Protein AF-A0A0B1ST42-F1 (afdb_monomer)

Structure (mmCIF, N/CA/C/O backbone):
data_AF-A0A0B1ST42-F1
#
_entry.id   AF-A0A0B1ST42-F1
#
loop_
_atom_site.group_PDB
_atom_site.id
_atom_site.type_symbol
_atom_site.label_atom_id
_atom_site.label_alt_id
_atom_site.label_comp_id
_atom_site.label_asym_id
_atom_site.label_entity_id
_atom_site.label_seq_id
_atom_site.pdbx_PDB_ins_code
_atom_site.Cartn_x
_atom_site.Cartn_y
_atom_site.Cartn_z
_atom_site.occupancy
_atom_site.B_iso_or_equiv
_atom_site.auth_seq_id
_atom_site.auth_comp_id
_atom_site.auth_asym_id
_atom_site.auth_atom_id
_atom_site.pdbx_PDB_model_num
ATOM 1 N N . ILE A 1 1 ? 19.607 -14.242 5.754 1.00 49.88 1 ILE A N 1
ATOM 2 C CA . ILE A 1 1 ? 18.162 -13.958 5.544 1.00 49.88 1 ILE A CA 1
ATOM 3 C C . ILE A 1 1 ? 17.422 -13.874 6.886 1.00 49.88 1 ILE A C 1
ATOM 5 O O . ILE A 1 1 ? 16.941 -12.796 7.192 1.00 49.88 1 ILE A O 1
ATOM 9 N N . LEU A 1 2 ? 17.456 -14.907 7.743 1.00 42.25 2 LEU A N 1
ATOM 10 C CA . LEU A 1 2 ? 16.847 -14.902 9.096 1.00 42.25 2 LEU A CA 1
ATOM 11 C C . LEU A 1 2 ? 17.350 -13.809 10.074 1.00 42.25 2 LEU A C 1
ATOM 13 O O . LEU A 1 2 ? 16.614 -13.381 10.956 1.00 42.25 2 LEU A O 1
ATOM 17 N N . LEU A 1 3 ? 18.589 -13.327 9.923 1.00 40.31 3 LEU A N 1
ATOM 18 C CA . LEU A 1 3 ? 19.139 -12.265 10.784 1.00 40.31 3 LEU A CA 1
ATOM 19 C C . LEU A 1 3 ? 18.726 -10.850 10.341 1.00 40.31 3 LEU A C 1
ATOM 21 O O . LEU A 1 3 ? 18.530 -9.974 11.177 1.00 40.31 3 LEU A O 1
ATOM 25 N N . LEU A 1 4 ? 18.526 -10.642 9.035 1.00 41.97 4 LEU A N 1
ATOM 26 C CA . LEU A 1 4 ? 18.072 -9.358 8.485 1.00 41.97 4 LEU A CA 1
ATOM 27 C C . LEU A 1 4 ? 16.586 -9.125 8.782 1.00 41.97 4 LEU A C 1
ATOM 29 O O . LEU A 1 4 ? 16.183 -8.002 9.066 1.00 41.97 4 LEU A O 1
ATOM 33 N N . THR A 1 5 ? 15.786 -10.196 8.801 1.00 47.53 5 THR A N 1
ATOM 34 C CA . THR A 1 5 ? 14.388 -10.141 9.244 1.00 47.53 5 THR A CA 1
ATOM 35 C C . THR A 1 5 ? 14.273 -9.747 10.715 1.00 47.53 5 THR A C 1
ATOM 37 O O . THR A 1 5 ? 13.402 -8.961 11.062 1.00 47.53 5 THR A O 1
ATOM 40 N N . TYR A 1 6 ? 15.168 -10.233 11.581 1.00 51.69 6 TYR A N 1
ATOM 41 C CA . TYR A 1 6 ? 15.101 -9.949 13.017 1.00 51.69 6 TYR A CA 1
ATOM 42 C C . TYR A 1 6 ? 15.443 -8.489 13.355 1.00 51.69 6 TYR A C 1
ATOM 44 O O . TYR A 1 6 ? 14.729 -7.852 14.128 1.00 51.69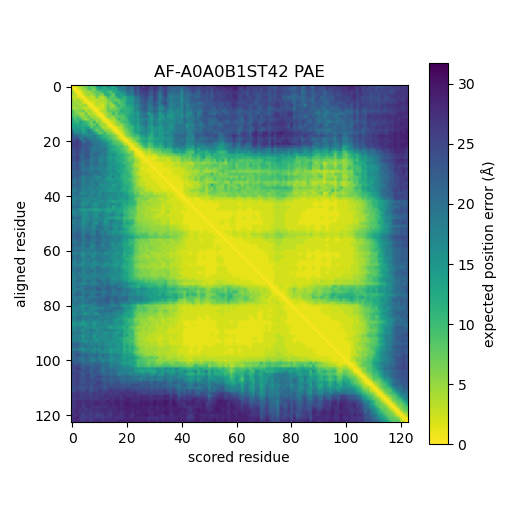 6 TYR A O 1
ATOM 52 N N . ALA A 1 7 ? 16.485 -7.932 12.727 1.00 45.88 7 ALA A N 1
ATOM 53 C CA . ALA A 1 7 ? 16.854 -6.525 12.907 1.00 45.88 7 ALA A CA 1
ATOM 54 C C . ALA A 1 7 ? 15.742 -5.571 12.426 1.00 45.88 7 ALA A C 1
ATOM 56 O O . ALA A 1 7 ? 15.414 -4.608 13.115 1.00 45.88 7 ALA A O 1
ATOM 57 N N . TYR A 1 8 ? 15.095 -5.897 11.303 1.00 48.97 8 TYR A N 1
ATOM 58 C CA . TYR A 1 8 ? 13.964 -5.130 10.779 1.00 48.97 8 TYR A CA 1
ATOM 59 C C . TYR A 1 8 ? 12.735 -5.164 11.704 1.00 48.97 8 TYR A C 1
ATOM 61 O O . TYR A 1 8 ? 12.101 -4.139 11.958 1.00 48.97 8 TYR A O 1
ATOM 69 N N . ILE A 1 9 ? 12.422 -6.335 12.270 1.00 52.72 9 ILE A N 1
ATOM 70 C CA . ILE A 1 9 ? 11.313 -6.496 13.221 1.00 52.72 9 ILE A CA 1
ATOM 71 C C . ILE A 1 9 ? 11.542 -5.647 14.481 1.00 52.72 9 ILE A C 1
ATOM 73 O O . ILE A 1 9 ? 10.601 -5.031 14.980 1.00 52.72 9 ILE A O 1
ATOM 77 N N . LEU A 1 10 ? 12.774 -5.562 14.989 1.00 44.38 10 LEU A N 1
ATOM 78 C CA . LEU A 1 10 ? 13.102 -4.739 16.161 1.00 44.38 10 LEU A CA 1
ATOM 79 C C . LEU A 1 10 ? 12.901 -3.239 15.911 1.00 44.38 10 LEU A C 1
ATOM 81 O O . LEU A 1 10 ? 12.327 -2.553 16.757 1.00 44.38 10 LEU A O 1
ATOM 85 N N . GLU A 1 11 ? 13.320 -2.739 14.750 1.00 47.41 11 GLU A N 1
ATOM 86 C CA . GLU A 1 11 ? 13.173 -1.322 14.396 1.00 47.41 11 GLU A CA 1
ATOM 87 C C . GLU A 1 11 ? 11.694 -0.938 14.198 1.00 47.41 11 GLU A C 1
ATOM 89 O O . GLU A 1 11 ? 11.235 0.093 14.696 1.00 47.41 11 GLU A O 1
ATOM 94 N N . SER A 1 12 ? 10.902 -1.825 13.583 1.00 52.81 12 SER A N 1
ATOM 95 C CA . SER A 1 12 ? 9.464 -1.609 13.359 1.00 52.81 12 SER A CA 1
ATOM 96 C C . SER A 1 12 ? 8.638 -1.469 14.652 1.00 52.81 12 SER A C 1
ATOM 98 O O . SER A 1 12 ? 7.667 -0.707 14.694 1.00 52.81 12 SER A O 1
ATOM 100 N N . GLN A 1 13 ? 9.037 -2.145 15.738 1.00 51.91 13 GLN A N 1
ATOM 101 C CA . GLN A 1 13 ? 8.318 -2.117 17.019 1.00 51.91 13 GLN A CA 1
ATOM 102 C C . GLN A 1 13 ? 8.366 -0.741 17.697 1.00 51.91 13 GLN A C 1
ATOM 104 O O . GLN A 1 13 ? 7.405 -0.343 18.357 1.00 51.91 13 GLN A O 1
ATOM 109 N N . GLN A 1 14 ? 9.449 0.019 17.510 1.00 51.31 14 GLN A N 1
ATOM 110 C CA . GLN A 1 14 ? 9.600 1.341 18.127 1.00 51.31 14 GLN A CA 1
ATOM 111 C C . GLN A 1 14 ? 8.714 2.405 17.463 1.00 51.31 14 GLN A C 1
ATOM 113 O O . GLN A 1 14 ? 8.281 3.351 18.126 1.00 51.31 14 GLN A O 1
ATOM 118 N N . ALA A 1 15 ? 8.396 2.240 16.175 1.00 50.25 15 ALA A N 1
ATOM 119 C CA . ALA A 1 15 ? 7.493 3.138 15.459 1.00 50.25 15 ALA A CA 1
ATOM 120 C C . ALA A 1 15 ? 6.030 2.955 15.903 1.00 50.25 15 ALA A C 1
ATOM 122 O O . ALA A 1 15 ? 5.319 3.938 16.108 1.00 50.25 15 ALA A O 1
ATOM 123 N N . ALA A 1 16 ? 5.597 1.712 16.152 1.00 48.19 16 ALA A N 1
ATOM 124 C CA . ALA A 1 16 ? 4.216 1.384 16.521 1.00 48.19 16 ALA A CA 1
ATOM 125 C C . ALA A 1 16 ? 3.732 2.051 17.828 1.00 48.19 16 ALA A C 1
ATOM 127 O O . ALA A 1 16 ? 2.545 2.345 17.966 1.00 48.19 16 ALA A O 1
ATOM 128 N N . ALA A 1 17 ? 4.636 2.356 18.766 1.00 50.75 17 ALA A N 1
ATOM 129 C CA . ALA A 1 17 ? 4.295 2.946 20.064 1.00 50.75 17 ALA A CA 1
ATOM 130 C C . ALA A 1 17 ? 3.804 4.410 19.999 1.00 50.75 17 ALA A C 1
ATOM 132 O O . ALA A 1 17 ? 3.287 4.923 20.990 1.00 50.75 17 ALA A O 1
ATOM 133 N N . ARG A 1 18 ? 3.951 5.104 18.860 1.00 53.53 18 ARG A N 1
ATOM 134 C CA . ARG A 1 18 ? 3.672 6.552 18.745 1.00 53.53 18 ARG A CA 1
ATOM 135 C C . ARG A 1 18 ? 2.315 6.907 18.121 1.00 53.53 18 ARG A C 1
ATOM 137 O O . ARG A 1 18 ? 1.994 8.089 18.031 1.00 53.53 18 ARG A O 1
ATOM 144 N N . HIS A 1 19 ? 1.516 5.928 17.688 1.00 50.38 19 HIS A N 1
ATOM 145 C CA . HIS A 1 19 ? 0.357 6.184 16.816 1.00 50.38 19 HIS A CA 1
ATOM 146 C C . HIS A 1 19 ? -1.015 6.275 17.513 1.00 50.38 19 HIS A C 1
ATOM 148 O O . HIS A 1 19 ? -1.980 6.668 16.867 1.00 50.38 19 HIS A O 1
ATOM 154 N N . GLY A 1 20 ? -1.123 5.987 18.816 1.00 49.41 20 GLY A N 1
ATOM 155 C CA . GLY A 1 20 ? -2.419 5.918 19.517 1.00 49.41 20 GLY A CA 1
ATOM 156 C C . GLY A 1 20 ? -3.147 7.248 19.765 1.00 49.41 20 GLY A C 1
ATOM 157 O O . GLY A 1 20 ? -4.288 7.233 20.206 1.00 49.41 20 GLY A O 1
ATOM 158 N N . THR A 1 21 ? -2.525 8.403 19.508 1.00 48.22 21 THR A N 1
ATOM 159 C CA . THR A 1 21 ? -3.100 9.718 19.864 1.00 48.22 21 THR A CA 1
ATOM 160 C C . THR A 1 21 ? -3.615 10.537 18.678 1.00 48.22 21 THR A C 1
ATOM 162 O O . THR A 1 21 ? -4.215 11.585 18.897 1.00 48.22 21 THR A O 1
ATOM 165 N N . ARG A 1 22 ? -3.408 10.100 17.425 1.00 53.31 22 ARG A N 1
ATOM 166 C CA . ARG A 1 22 ? -3.668 10.938 16.232 1.00 53.31 22 ARG A CA 1
ATOM 167 C C . ARG A 1 22 ? -4.949 10.622 15.460 1.00 53.31 22 ARG A C 1
ATOM 169 O O . ARG A 1 22 ? -5.370 11.455 14.668 1.00 53.31 22 ARG A O 1
ATOM 176 N N . THR A 1 23 ? -5.542 9.447 15.654 1.00 55.97 23 THR A N 1
ATOM 177 C CA . THR A 1 23 ? -6.583 8.910 14.7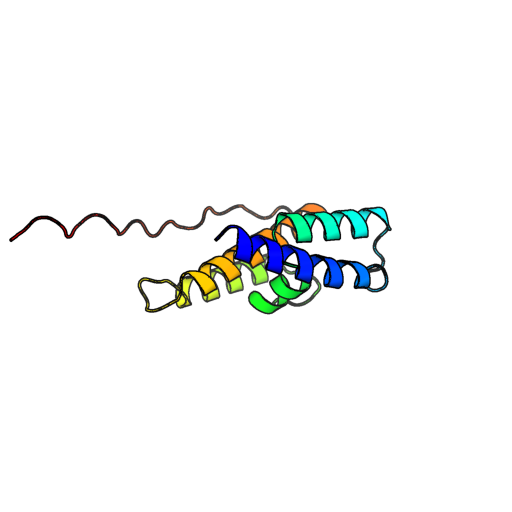56 1.00 55.97 23 THR A CA 1
ATOM 178 C C . THR A 1 23 ? -7.974 8.806 15.379 1.00 55.97 23 THR A C 1
ATOM 180 O O . THR A 1 23 ? -8.901 8.399 14.691 1.00 55.97 23 THR A O 1
ATOM 183 N N . GLY A 1 24 ? -8.156 9.161 16.659 1.00 59.69 24 GLY A N 1
ATOM 184 C CA . GLY A 1 24 ? -9.451 9.006 17.345 1.00 59.69 24 GLY A CA 1
ATOM 185 C C . GLY A 1 24 ? -9.893 7.545 17.526 1.00 59.69 24 GLY A C 1
ATOM 186 O O . GLY A 1 24 ? -11.037 7.292 17.887 1.00 59.69 24 GLY A O 1
ATOM 187 N N . GLN A 1 25 ? -8.989 6.595 17.277 1.00 67.62 25 GLN A N 1
ATOM 188 C CA . GLN A 1 25 ? -9.224 5.161 17.399 1.00 67.62 25 GLN A CA 1
ATOM 189 C C . GLN A 1 25 ? -9.258 4.731 18.867 1.00 67.62 25 GLN A C 1
ATOM 191 O O . GLN A 1 25 ? -8.510 5.241 19.706 1.00 67.62 25 GLN A O 1
ATOM 196 N N . SER A 1 26 ? -10.090 3.741 19.179 1.00 78.00 26 SER A N 1
ATOM 197 C CA . SER A 1 26 ? -10.085 3.098 20.489 1.00 78.00 26 SER A CA 1
ATOM 198 C C . SER A 1 26 ? -8.735 2.424 20.772 1.00 78.00 26 SER A C 1
ATOM 200 O O . SER A 1 26 ? -7.954 2.078 19.876 1.00 78.00 26 SER A O 1
ATOM 202 N N . ALA A 1 27 ? -8.460 2.172 22.054 1.00 77.25 27 ALA A N 1
ATOM 203 C CA . ALA A 1 27 ? -7.264 1.436 22.465 1.00 77.25 27 ALA A CA 1
ATOM 204 C C . ALA A 1 27 ? -7.202 0.024 21.847 1.00 77.25 27 ALA A C 1
ATOM 206 O O . ALA A 1 27 ? -6.111 -0.498 21.616 1.00 77.25 27 ALA A O 1
ATOM 207 N N . SER A 1 28 ? -8.360 -0.583 21.561 1.00 79.75 28 SER A N 1
ATOM 208 C CA . SER A 1 28 ? -8.449 -1.876 20.879 1.00 79.75 28 SER A CA 1
ATOM 209 C C . SER A 1 28 ? -8.005 -1.763 19.422 1.00 79.75 28 SER A C 1
ATOM 211 O O . SER A 1 28 ? -7.111 -2.491 18.999 1.00 79.75 28 SER A O 1
ATOM 213 N N . GLU A 1 29 ? -8.549 -0.796 18.682 1.00 76.00 29 GLU A N 1
ATOM 214 C CA . GLU A 1 29 ? -8.208 -0.558 17.271 1.00 76.00 29 GLU A CA 1
ATOM 215 C C . GLU A 1 29 ? -6.730 -0.194 17.093 1.00 76.00 29 GLU A C 1
ATOM 217 O O . GLU A 1 29 ? -6.064 -0.687 16.183 1.00 76.00 29 GLU A O 1
ATOM 222 N N . THR A 1 30 ? -6.176 0.596 18.018 1.00 75.88 30 THR A N 1
ATOM 223 C CA . THR A 1 30 ? -4.747 0.943 18.020 1.00 75.88 30 THR A CA 1
ATOM 224 C C . THR A 1 30 ? -3.869 -0.301 18.177 1.00 75.88 30 THR A C 1
ATOM 226 O O . THR A 1 30 ? -2.905 -0.488 17.430 1.00 75.88 30 THR A O 1
ATOM 229 N N . ARG A 1 31 ? -4.197 -1.178 19.136 1.00 80.88 31 ARG A N 1
ATOM 230 C CA . ARG A 1 31 ? -3.463 -2.437 19.361 1.00 80.88 31 ARG A CA 1
ATOM 231 C C . ARG A 1 31 ? -3.569 -3.363 18.162 1.00 80.88 31 ARG A C 1
ATOM 233 O O . ARG A 1 31 ? -2.593 -4.007 17.788 1.00 80.88 31 ARG A O 1
ATOM 240 N N . GLU A 1 32 ? -4.742 -3.423 17.554 1.00 81.50 32 GLU A N 1
ATOM 241 C CA . GLU A 1 32 ? -4.971 -4.283 16.408 1.00 81.50 32 GLU A CA 1
ATOM 242 C C . GLU A 1 32 ? -4.218 -3.791 15.163 1.00 81.50 32 GLU A C 1
ATOM 244 O O . GLU A 1 32 ?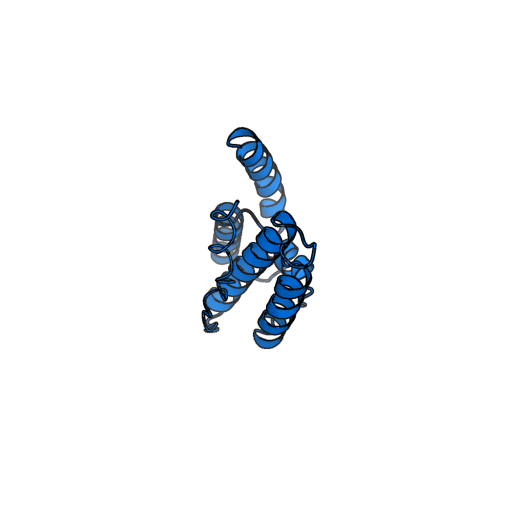 -3.583 -4.592 14.478 1.00 81.50 32 GLU A O 1
ATOM 249 N N . SER A 1 33 ? -4.182 -2.476 14.933 1.00 79.38 33 SER A N 1
ATOM 250 C CA . SER A 1 33 ? -3.363 -1.853 13.885 1.00 79.38 33 SER A CA 1
ATOM 251 C C . SER A 1 33 ? -1.865 -2.100 14.106 1.00 79.38 33 SER A C 1
ATOM 253 O O . SER A 1 33 ? -1.148 -2.463 13.171 1.00 79.38 33 SER A O 1
ATOM 255 N N . ALA A 1 34 ? -1.386 -1.997 15.351 1.00 77.50 34 ALA A N 1
ATOM 256 C CA . ALA A 1 34 ? -0.003 -2.324 15.700 1.00 77.50 34 ALA A CA 1
ATOM 257 C C . ALA A 1 34 ? 0.328 -3.806 15.439 1.00 77.50 34 ALA A C 1
ATOM 259 O O . ALA A 1 34 ? 1.372 -4.111 14.859 1.00 77.50 34 ALA A O 1
ATOM 260 N N . ASN A 1 35 ? -0.579 -4.724 15.789 1.00 79.88 35 ASN A N 1
ATOM 261 C CA . ASN A 1 35 ? -0.429 -6.150 15.492 1.00 79.88 35 ASN A CA 1
ATOM 262 C C . ASN A 1 35 ? -0.418 -6.427 13.982 1.00 79.88 35 ASN A C 1
ATOM 264 O O . ASN A 1 35 ? 0.386 -7.235 13.518 1.00 79.88 35 ASN A O 1
ATOM 268 N N . ALA A 1 36 ? -1.271 -5.758 13.202 1.00 77.75 36 ALA A N 1
ATOM 269 C CA . ALA A 1 36 ? -1.273 -5.876 11.745 1.00 77.75 36 ALA A CA 1
ATOM 270 C C . ALA A 1 36 ? 0.064 -5.410 11.145 1.00 77.75 36 ALA A C 1
ATOM 272 O O . ALA A 1 36 ? 0.655 -6.128 10.337 1.00 77.75 36 ALA A O 1
ATOM 273 N N . ASN A 1 37 ? 0.592 -4.272 11.610 1.00 82.81 37 ASN A N 1
ATOM 274 C CA . ASN A 1 37 ? 1.898 -3.765 11.182 1.00 82.81 37 ASN A CA 1
ATOM 275 C C . ASN A 1 37 ? 3.024 -4.761 11.502 1.00 82.81 37 ASN A C 1
ATOM 277 O O . ASN A 1 37 ? 3.856 -5.037 10.641 1.00 82.81 37 ASN A O 1
ATOM 281 N N . ALA A 1 38 ? 3.032 -5.340 12.707 1.00 78.44 38 ALA A N 1
ATOM 282 C CA . ALA A 1 38 ? 4.035 -6.327 13.111 1.00 78.44 38 ALA A CA 1
ATOM 283 C C . ALA A 1 38 ? 3.965 -7.612 12.268 1.00 78.44 38 ALA A C 1
ATOM 285 O O . ALA A 1 38 ? 4.996 -8.166 11.895 1.00 78.44 38 ALA A O 1
ATOM 286 N N . ARG A 1 39 ? 2.754 -8.073 11.928 1.00 80.88 39 ARG A N 1
ATOM 287 C CA . ARG A 1 39 ? 2.542 -9.272 11.098 1.00 80.88 39 ARG A CA 1
ATOM 288 C C . ARG A 1 39 ? 2.954 -9.067 9.644 1.00 80.88 39 ARG A C 1
ATOM 290 O O . ARG A 1 39 ? 3.504 -9.982 9.040 1.00 80.88 39 ARG A O 1
ATOM 297 N N . MET A 1 40 ? 2.660 -7.899 9.080 1.00 78.12 40 MET A N 1
ATOM 298 C CA . MET A 1 40 ? 2.960 -7.582 7.678 1.00 78.12 40 MET A CA 1
ATOM 299 C C . MET A 1 40 ? 4.375 -7.032 7.485 1.00 78.12 40 MET A C 1
ATOM 301 O O . MET A 1 40 ? 4.875 -7.000 6.362 1.00 78.12 40 MET A O 1
ATOM 305 N N . GLY A 1 41 ? 5.021 -6.605 8.572 1.00 85.75 41 GLY A N 1
ATOM 306 C CA . GLY A 1 41 ? 6.330 -5.969 8.538 1.00 85.75 41 GLY A CA 1
ATOM 307 C C . GLY A 1 41 ? 6.306 -4.626 7.814 1.00 85.75 41 GLY A C 1
ATOM 308 O O . GLY A 1 41 ? 7.311 -4.245 7.247 1.00 85.75 41 GLY A O 1
ATOM 309 N N . ILE A 1 42 ? 5.175 -3.924 7.760 1.00 87.25 42 ILE A N 1
ATOM 310 C CA . ILE A 1 42 ? 5.081 -2.588 7.163 1.00 87.25 42 ILE A CA 1
ATOM 311 C C . ILE A 1 42 ? 3.972 -1.797 7.854 1.00 87.25 42 ILE A C 1
ATOM 313 O O . ILE A 1 42 ? 2.930 -2.350 8.210 1.00 87.25 42 ILE A O 1
ATOM 317 N N . SER A 1 43 ? 4.199 -0.503 8.081 1.00 92.62 43 SER A N 1
ATOM 318 C CA . SER A 1 43 ? 3.183 0.361 8.688 1.00 92.62 43 SER A CA 1
ATOM 319 C C . SER A 1 43 ? 2.153 0.831 7.657 1.00 92.62 43 SER A C 1
ATOM 321 O O . SER A 1 43 ? 2.455 0.942 6.466 1.00 92.62 43 SER A O 1
ATOM 323 N N . LEU A 1 44 ? 0.940 1.168 8.111 1.00 91.62 44 LEU A N 1
ATOM 324 C CA . LEU A 1 44 ? -0.053 1.824 7.251 1.00 91.62 44 LEU A CA 1
ATOM 325 C C . LEU A 1 44 ? 0.491 3.131 6.660 1.00 91.62 44 LEU A C 1
ATOM 327 O O . LEU A 1 44 ? 0.320 3.382 5.476 1.00 91.62 44 LEU A O 1
ATOM 331 N N . GLU A 1 45 ? 1.195 3.935 7.459 1.00 92.75 45 GLU A N 1
ATOM 332 C CA . GLU A 1 45 ? 1.771 5.203 7.001 1.00 92.75 45 GLU A CA 1
ATOM 333 C C . GLU A 1 45 ? 2.821 4.999 5.897 1.00 92.75 45 GLU A C 1
ATOM 335 O O . GLU A 1 45 ? 2.802 5.708 4.892 1.00 92.75 45 GLU A O 1
ATOM 340 N N . GLU A 1 46 ? 3.720 4.020 6.052 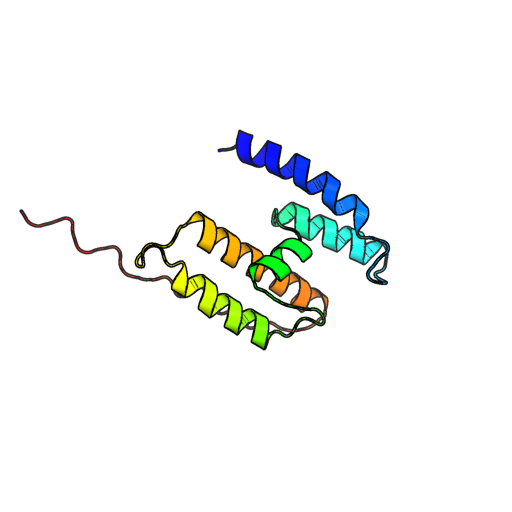1.00 92.56 46 GLU A N 1
ATOM 341 C CA . GLU A 1 46 ? 4.688 3.651 5.007 1.00 92.56 46 GLU A CA 1
ATOM 342 C C . GLU A 1 46 ? 3.962 3.171 3.746 1.00 92.56 46 GLU A C 1
ATOM 344 O O . GLU A 1 46 ? 4.316 3.572 2.641 1.00 92.56 46 GLU A O 1
ATOM 349 N N . SER A 1 47 ? 2.899 2.384 3.911 1.00 95.88 47 SER A N 1
ATOM 350 C CA . SER A 1 47 ? 2.113 1.847 2.797 1.00 95.88 47 SER A CA 1
ATOM 351 C C . SER A 1 47 ? 1.416 2.947 1.991 1.00 95.88 47 SER A C 1
ATOM 353 O O . SER A 1 47 ? 1.507 2.962 0.763 1.00 95.88 47 SER A O 1
ATOM 355 N N . LEU A 1 48 ? 0.789 3.912 2.674 1.00 95.69 48 LEU A N 1
ATOM 356 C CA . LEU A 1 48 ? 0.163 5.080 2.046 1.00 95.69 48 LEU A CA 1
ATOM 357 C C . LEU A 1 48 ? 1.191 5.928 1.289 1.00 95.69 48 LEU A C 1
ATOM 359 O O . LEU A 1 48 ? 0.916 6.379 0.182 1.00 95.69 48 LEU A O 1
ATOM 363 N N . LYS A 1 49 ? 2.401 6.099 1.838 1.00 96.50 49 LYS A N 1
ATOM 364 C CA . LYS A 1 49 ? 3.489 6.812 1.149 1.00 96.50 49 LYS A CA 1
ATOM 365 C C . LYS A 1 49 ? 3.975 6.064 -0.092 1.00 96.50 49 LYS A C 1
ATOM 367 O O . LYS A 1 49 ? 4.167 6.698 -1.124 1.00 96.50 49 LYS A O 1
ATOM 372 N N . ILE A 1 50 ? 4.152 4.743 -0.012 1.00 95.62 50 ILE A N 1
ATOM 373 C CA . ILE A 1 50 ? 4.601 3.918 -1.147 1.00 95.62 50 ILE A CA 1
ATOM 374 C C . ILE A 1 50 ? 3.605 3.989 -2.307 1.00 95.62 50 ILE A C 1
ATOM 376 O O . ILE A 1 50 ? 4.032 4.154 -3.446 1.00 95.62 50 ILE A O 1
ATOM 380 N N . LEU A 1 51 ? 2.300 3.893 -2.031 1.00 97.38 51 LEU A N 1
ATOM 381 C CA . LEU A 1 51 ? 1.259 3.971 -3.065 1.00 97.38 51 LEU A CA 1
ATOM 382 C C . LEU A 1 51 ? 0.792 5.403 -3.366 1.00 97.38 51 LEU A C 1
ATOM 384 O O . LEU A 1 51 ? -0.120 5.585 -4.170 1.00 97.38 51 LEU A O 1
ATOM 388 N N . ASN A 1 52 ? 1.411 6.416 -2.753 1.00 97.00 52 ASN A N 1
ATOM 389 C CA . ASN A 1 52 ? 1.037 7.823 -2.894 1.00 97.00 52 ASN A CA 1
ATOM 390 C C . ASN A 1 52 ? -0.471 8.070 -2.667 1.00 97.00 52 ASN A C 1
ATOM 392 O O . ASN A 1 52 ? -1.135 8.723 -3.468 1.00 97.00 52 ASN A O 1
ATOM 396 N N . ILE A 1 53 ? -1.006 7.521 -1.578 1.00 96.94 53 ILE A N 1
ATOM 397 C CA . ILE A 1 53 ? -2.418 7.618 -1.194 1.00 96.94 53 ILE A CA 1
ATOM 398 C C . ILE A 1 53 ? -2.563 8.585 -0.026 1.00 96.94 53 ILE A C 1
ATOM 400 O O . ILE A 1 53 ? -1.786 8.557 0.934 1.00 96.94 53 ILE A O 1
ATOM 404 N N . LYS A 1 54 ? -3.575 9.448 -0.098 1.00 94.19 54 LYS A N 1
ATOM 405 C CA . LYS A 1 54 ? -3.933 10.374 0.982 1.00 94.19 54 LYS A CA 1
ATOM 406 C C . LYS A 1 54 ? -5.116 9.826 1.777 1.00 94.19 54 LYS A C 1
ATOM 408 O O . LYS A 1 54 ? -5.808 8.919 1.337 1.00 94.19 54 LYS A O 1
ATOM 413 N N . THR A 1 55 ? -5.332 10.366 2.972 1.00 88.38 55 THR A N 1
ATOM 414 C CA . THR A 1 55 ? -6.542 10.095 3.753 1.00 88.38 55 THR A CA 1
ATOM 415 C C . THR A 1 55 ? -7.629 11.131 3.425 1.00 88.38 55 THR A C 1
ATOM 417 O O . THR A 1 55 ? -7.292 12.306 3.246 1.00 88.38 55 THR A O 1
ATOM 420 N N . PRO A 1 56 ? -8.922 10.749 3.381 1.00 91.25 56 PRO A N 1
ATOM 421 C CA . PRO A 1 56 ? -9.463 9.389 3.525 1.00 91.25 56 PRO A CA 1
ATOM 422 C C . PRO A 1 56 ? -9.063 8.469 2.358 1.00 91.25 56 PRO A C 1
ATOM 424 O O . PRO A 1 56 ? -8.847 8.945 1.251 1.00 91.25 56 PRO A O 1
ATOM 427 N N . ILE A 1 57 ? -8.930 7.167 2.631 1.00 92.81 57 ILE A N 1
ATOM 428 C CA . ILE A 1 57 ? -8.443 6.183 1.652 1.00 92.81 57 ILE A CA 1
ATOM 429 C C . ILE A 1 57 ? -9.531 5.937 0.601 1.00 92.81 57 ILE A C 1
ATOM 431 O O . ILE A 1 57 ? -10.606 5.450 0.944 1.00 92.81 57 ILE A O 1
ATOM 435 N N . ASP A 1 58 ? -9.235 6.231 -0.666 1.00 93.25 58 ASP A N 1
ATOM 436 C CA . ASP A 1 58 ? -10.082 5.876 -1.808 1.00 93.25 58 ASP A CA 1
ATOM 437 C C . ASP A 1 58 ? -9.629 4.528 -2.411 1.00 93.25 58 ASP A C 1
ATOM 439 O O . ASP A 1 58 ? -8.525 4.450 -2.961 1.00 93.25 58 ASP A O 1
ATOM 443 N N . PRO A 1 59 ? -10.451 3.460 -2.349 1.00 93.25 59 PRO A N 1
ATOM 444 C CA . PRO A 1 59 ? -10.109 2.157 -2.921 1.00 93.25 59 PRO A CA 1
ATOM 445 C C . PRO A 1 59 ? -9.775 2.198 -4.418 1.00 93.25 59 PRO A C 1
ATOM 447 O O . PRO A 1 59 ? -8.934 1.424 -4.877 1.00 93.25 59 PRO A O 1
ATOM 450 N N . GLN A 1 60 ? -10.401 3.094 -5.189 1.00 93.44 60 GLN A N 1
ATOM 451 C CA . GLN A 1 60 ? -10.128 3.208 -6.625 1.00 93.44 60 GLN A CA 1
ATOM 452 C C . GLN A 1 60 ? -8.746 3.813 -6.882 1.00 93.44 60 GLN A C 1
ATOM 454 O O . GLN A 1 60 ? -8.028 3.373 -7.784 1.00 93.44 60 GLN A O 1
ATOM 459 N N . GLU A 1 61 ? -8.351 4.799 -6.075 1.00 95.44 61 GLU A N 1
ATOM 460 C CA . GLU A 1 61 ? -7.022 5.407 -6.148 1.00 95.44 61 GLU A CA 1
ATOM 461 C C . GLU A 1 61 ? -5.931 4.405 -5.747 1.00 95.44 61 GLU A C 1
ATOM 463 O O . GLU A 1 61 ? -4.894 4.329 -6.411 1.00 95.44 61 GLU A O 1
ATOM 468 N N . VAL A 1 62 ? -6.188 3.587 -4.717 1.00 96.06 62 VAL A N 1
ATOM 469 C CA . VAL A 1 62 ? -5.287 2.505 -4.284 1.00 96.06 62 VAL A CA 1
ATOM 470 C C . VAL A 1 62 ? -5.014 1.536 -5.428 1.00 96.06 62 VAL A C 1
ATOM 472 O O . VAL A 1 62 ? -3.848 1.274 -5.730 1.00 96.06 62 VAL A O 1
ATOM 475 N N . GLU A 1 63 ? -6.061 1.036 -6.088 1.00 95.56 63 GLU A N 1
ATOM 476 C CA . GLU A 1 63 ? -5.909 0.065 -7.175 1.00 95.56 63 GLU A CA 1
ATOM 477 C C . GLU A 1 63 ? -5.178 0.682 -8.374 1.00 95.56 63 GLU A C 1
ATOM 479 O O . GLU A 1 63 ? -4.205 0.112 -8.869 1.00 95.56 63 GLU A O 1
ATOM 484 N N . LYS A 1 64 ? -5.563 1.895 -8.785 1.00 96.69 64 LYS A N 1
ATOM 485 C CA . LYS A 1 64 ? -4.927 2.611 -9.900 1.00 96.69 64 LYS A CA 1
ATOM 486 C C . LYS A 1 64 ? -3.430 2.830 -9.665 1.00 96.69 64 LYS A C 1
ATOM 488 O O . LYS A 1 64 ? -2.614 2.587 -10.559 1.00 96.69 64 LYS A O 1
ATOM 493 N N . ASN A 1 65 ? -3.057 3.316 -8.482 1.00 96.94 65 ASN A N 1
ATOM 494 C CA . ASN A 1 65 ? -1.657 3.593 -8.170 1.00 96.94 65 ASN A CA 1
ATOM 495 C C . ASN A 1 65 ? -0.865 2.296 -7.994 1.00 96.94 65 ASN A C 1
ATOM 497 O O . ASN A 1 65 ? 0.285 2.231 -8.432 1.00 96.94 65 ASN A O 1
ATOM 501 N N . TYR A 1 66 ? -1.475 1.259 -7.413 1.00 96.88 66 TYR A N 1
ATOM 502 C CA . TYR A 1 66 ? -0.879 -0.069 -7.337 1.00 96.88 66 TYR A CA 1
ATOM 503 C C . TYR A 1 66 ? -0.567 -0.620 -8.731 1.00 96.88 66 TYR A C 1
ATOM 505 O O . TYR A 1 66 ? 0.592 -0.933 -8.994 1.00 96.88 66 TYR A O 1
ATOM 513 N N . GLU A 1 67 ? -1.547 -0.686 -9.636 1.00 95.56 67 GLU A N 1
ATOM 514 C CA . GLU A 1 67 ? -1.355 -1.211 -10.994 1.00 95.56 67 GLU A CA 1
ATOM 515 C C . GLU A 1 67 ? -0.252 -0.448 -11.738 1.00 95.56 67 GLU A C 1
ATOM 517 O O . GLU A 1 67 ? 0.642 -1.0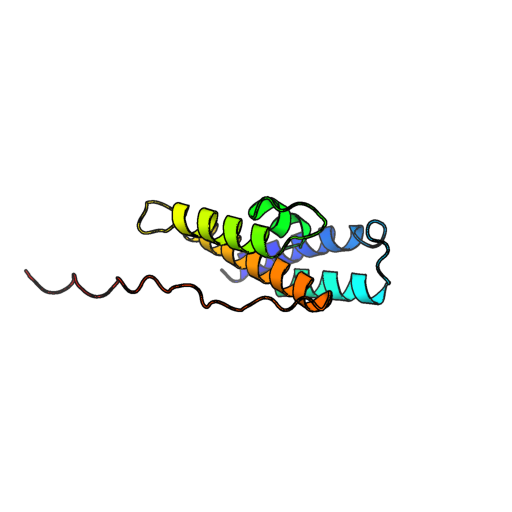55 -12.335 1.00 95.56 67 GLU A O 1
ATOM 522 N N . HIS A 1 68 ? -0.263 0.885 -11.653 1.00 95.25 68 HIS A N 1
ATOM 523 C CA . HIS A 1 68 ? 0.758 1.717 -12.277 1.00 95.25 68 HIS A CA 1
ATOM 524 C C . HIS A 1 68 ? 2.157 1.429 -11.715 1.00 95.25 68 HIS A C 1
ATOM 526 O O . HIS A 1 68 ? 3.063 1.076 -12.474 1.00 95.25 68 HIS A O 1
ATOM 532 N N . LEU A 1 69 ? 2.337 1.546 -10.395 1.00 94.44 69 LEU A N 1
ATOM 533 C CA . LEU A 1 69 ? 3.635 1.371 -9.742 1.00 94.44 69 LEU A CA 1
ATOM 534 C C . LEU A 1 69 ? 4.157 -0.059 -9.899 1.00 94.44 69 LEU A C 1
ATOM 536 O O . LEU A 1 69 ? 5.350 -0.252 -10.136 1.00 94.44 69 LEU A O 1
ATOM 540 N N . PHE A 1 70 ? 3.282 -1.057 -9.796 1.00 93.00 70 PHE A N 1
ATOM 541 C CA . PHE A 1 70 ? 3.649 -2.461 -9.932 1.00 93.00 70 PHE A CA 1
ATOM 542 C C . PHE A 1 70 ? 4.125 -2.780 -11.354 1.00 93.00 70 PHE A C 1
ATOM 544 O O . PHE A 1 70 ? 5.153 -3.440 -11.515 1.00 93.00 70 PHE A O 1
ATOM 551 N N . ASN A 1 71 ? 3.434 -2.259 -12.374 1.00 91.75 71 ASN A N 1
ATOM 552 C CA . ASN A 1 71 ? 3.756 -2.488 -13.783 1.00 91.75 71 ASN A CA 1
ATOM 553 C C . ASN A 1 71 ? 5.044 -1.778 -14.232 1.00 91.75 71 ASN A C 1
ATOM 555 O O . ASN A 1 71 ? 5.848 -2.371 -14.949 1.00 91.75 71 ASN A O 1
ATOM 559 N N . ILE A 1 72 ? 5.276 -0.523 -13.823 1.00 93.00 72 ILE A N 1
ATOM 560 C CA . ILE A 1 72 ? 6.514 0.190 -14.204 1.00 93.00 72 ILE A CA 1
ATOM 561 C C . ILE A 1 72 ? 7.755 -0.380 -13.503 1.00 93.00 72 ILE A C 1
ATOM 563 O O . ILE A 1 72 ? 8.862 -0.227 -14.006 1.00 93.00 72 ILE A O 1
ATOM 567 N N . ASN A 1 73 ? 7.577 -1.042 -12.354 1.00 89.25 73 ASN A N 1
ATOM 568 C CA . ASN A 1 73 ? 8.659 -1.690 -11.612 1.00 89.25 73 ASN A CA 1
ATOM 569 C C . ASN A 1 73 ? 8.801 -3.181 -11.946 1.00 89.25 73 ASN A C 1
ATOM 571 O O . ASN A 1 73 ? 9.539 -3.884 -11.254 1.00 89.25 73 ASN A O 1
ATOM 575 N N . ASP A 1 74 ? 8.133 -3.672 -12.990 1.00 86.12 74 ASP A N 1
ATOM 576 C CA . ASP A 1 74 ? 8.277 -5.059 -13.414 1.00 86.12 74 ASP A CA 1
ATOM 577 C C . ASP A 1 74 ? 9.732 -5.416 -13.743 1.00 86.12 74 ASP A C 1
ATOM 579 O O . ASP A 1 74 ? 10.428 -4.691 -14.458 1.00 86.12 74 ASP A O 1
ATOM 583 N N . LYS A 1 75 ? 10.199 -6.554 -13.209 1.00 77.69 75 LYS A N 1
ATOM 584 C CA . LYS A 1 75 ? 11.558 -7.072 -13.435 1.00 77.69 75 LYS A CA 1
ATOM 585 C C . LYS A 1 75 ? 11.907 -7.193 -14.915 1.00 77.69 75 LYS A C 1
ATOM 587 O O . LYS A 1 75 ? 13.044 -6.933 -15.298 1.00 77.69 75 LYS A O 1
ATOM 592 N N . THR A 1 76 ? 10.942 -7.593 -15.739 1.00 81.81 76 THR A N 1
ATOM 593 C CA . THR A 1 76 ? 11.105 -7.754 -17.191 1.00 81.81 76 THR A CA 1
ATOM 594 C C . THR A 1 76 ? 11.324 -6.416 -17.899 1.00 81.81 76 THR A C 1
ATOM 596 O O . THR A 1 76 ? 11.913 -6.377 -18.975 1.00 81.81 76 THR A O 1
ATOM 599 N N . LYS A 1 77 ? 10.921 -5.307 -17.267 1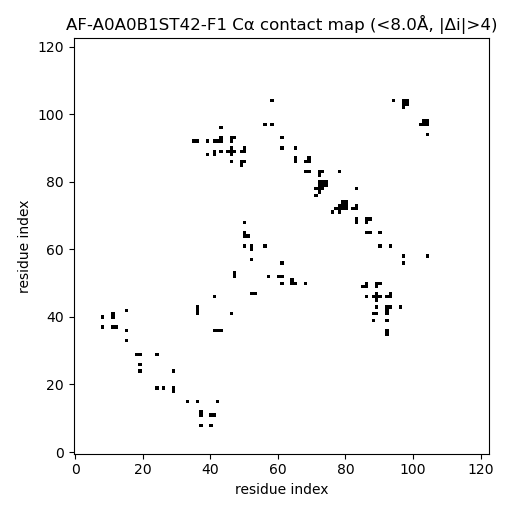.00 85.06 77 LYS A N 1
ATOM 600 C CA . LYS A 1 77 ? 11.059 -3.928 -17.762 1.00 85.06 77 LYS A CA 1
ATOM 601 C C . LYS A 1 77 ? 12.234 -3.179 -17.125 1.00 85.06 77 LYS A C 1
ATOM 603 O O . LYS A 1 77 ? 12.292 -1.955 -17.193 1.00 85.06 77 LYS A O 1
ATOM 608 N N . GLY A 1 78 ? 13.169 -3.897 -16.498 1.00 81.06 78 GLY A N 1
ATOM 609 C CA . GLY A 1 78 ? 14.321 -3.306 -15.809 1.00 81.06 78 GLY A CA 1
ATOM 610 C C . GLY A 1 78 ? 14.021 -2.817 -14.388 1.00 81.06 78 GLY A C 1
ATOM 611 O O . GLY A 1 78 ? 14.849 -2.136 -13.785 1.00 81.06 78 GLY A O 1
ATOM 612 N N . GLY A 1 79 ? 12.855 -3.161 -13.839 1.00 86.44 79 GLY A N 1
ATOM 613 C CA . GLY A 1 79 ? 12.510 -2.896 -12.450 1.00 86.44 79 GLY A CA 1
ATOM 614 C C . GLY A 1 79 ? 13.170 -3.860 -11.457 1.00 86.44 79 GLY A C 1
ATOM 615 O O . GLY A 1 79 ? 13.875 -4.804 -11.815 1.00 86.44 79 GLY A O 1
ATOM 616 N N . SER A 1 80 ? 12.940 -3.622 -10.165 1.00 88.81 80 SER A N 1
ATOM 617 C CA . SER A 1 80 ? 13.539 -4.402 -9.076 1.00 88.81 80 SER A CA 1
ATOM 618 C C . SER A 1 80 ? 12.503 -5.249 -8.351 1.00 88.81 80 SER A C 1
ATOM 620 O O . SER A 1 80 ? 11.446 -4.756 -7.954 1.00 88.81 80 SER A O 1
ATOM 622 N N . PHE A 1 81 ? 12.865 -6.505 -8.055 1.00 86.88 81 PHE A N 1
ATOM 623 C CA . PHE A 1 81 ? 12.049 -7.374 -7.200 1.00 86.88 81 PHE A CA 1
ATOM 624 C C . PHE A 1 81 ? 11.717 -6.729 -5.863 1.00 86.88 81 PHE A C 1
ATOM 626 O O . PHE A 1 81 ? 10.625 -6.916 -5.335 1.00 86.88 81 PHE A O 1
ATOM 633 N N .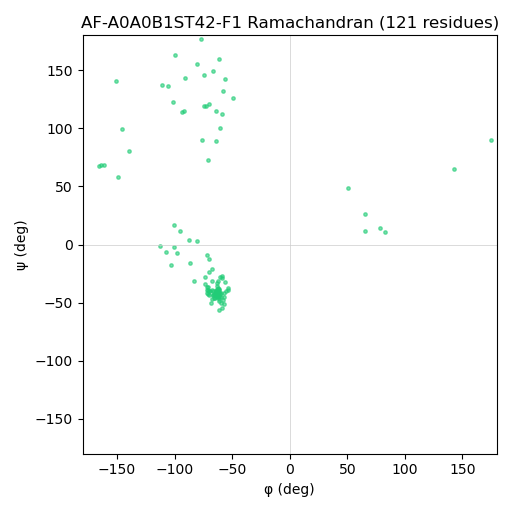 TYR A 1 82 ? 12.692 -6.018 -5.296 1.00 88.69 82 TYR A N 1
ATOM 634 C CA . TYR A 1 82 ? 12.557 -5.407 -3.988 1.00 88.69 82 TYR A CA 1
ATOM 635 C C . TYR A 1 82 ? 11.474 -4.327 -4.019 1.00 88.69 82 TYR A C 1
ATOM 637 O O . TYR A 1 82 ? 10.617 -4.296 -3.139 1.00 88.69 82 TYR A O 1
ATOM 645 N N . LEU A 1 83 ? 11.460 -3.506 -5.074 1.00 91.25 83 LEU A N 1
ATOM 646 C CA . LEU A 1 83 ? 10.460 -2.458 -5.257 1.00 91.25 83 LEU A CA 1
ATOM 647 C C . LEU A 1 83 ? 9.070 -3.047 -5.506 1.00 91.25 83 LEU A C 1
ATOM 649 O O . LEU A 1 83 ? 8.136 -2.665 -4.807 1.00 91.25 83 LEU A O 1
ATOM 653 N N . GLN A 1 84 ? 8.928 -4.040 -6.393 1.00 88.19 84 GLN A N 1
ATOM 654 C CA . GLN A 1 84 ? 7.638 -4.726 -6.569 1.00 88.19 84 GLN A CA 1
ATOM 655 C C . GLN A 1 84 ? 7.148 -5.391 -5.284 1.00 88.19 84 GLN A C 1
ATOM 657 O O . GLN A 1 84 ? 5.974 -5.275 -4.944 1.00 88.19 84 GLN A O 1
ATOM 662 N N . SER A 1 85 ? 8.044 -6.038 -4.534 1.00 90.50 85 SER A N 1
ATOM 663 C CA . SER A 1 85 ? 7.695 -6.655 -3.252 1.00 90.50 85 SER A CA 1
ATOM 664 C C . SER A 1 85 ? 7.215 -5.607 -2.245 1.00 90.50 85 SER A C 1
ATOM 666 O O . SER A 1 85 ? 6.257 -5.856 -1.521 1.00 90.50 85 SER A O 1
ATOM 668 N N . LYS A 1 86 ? 7.836 -4.420 -2.209 1.00 92.62 86 LYS A N 1
ATOM 669 C CA . LYS A 1 86 ? 7.411 -3.300 -1.353 1.00 92.62 86 LYS A CA 1
ATOM 670 C C . LYS A 1 86 ? 6.052 -2.730 -1.766 1.00 92.62 86 LYS A C 1
ATOM 672 O O . LYS A 1 86 ? 5.215 -2.511 -0.896 1.00 92.62 86 LYS A O 1
ATOM 677 N N . ILE A 1 87 ? 5.813 -2.555 -3.064 1.00 94.81 87 ILE A N 1
ATOM 678 C CA . ILE A 1 87 ? 4.529 -2.094 -3.619 1.00 94.81 87 ILE A CA 1
ATOM 679 C C . ILE A 1 87 ? 3.411 -3.091 -3.290 1.00 94.81 87 ILE A C 1
ATOM 681 O O . ILE A 1 87 ? 2.348 -2.701 -2.813 1.00 94.81 87 ILE A O 1
ATOM 685 N N . TYR A 1 88 ? 3.677 -4.387 -3.464 1.00 93.69 88 TYR A N 1
ATOM 686 C CA . TYR A 1 88 ? 2.739 -5.455 -3.127 1.00 93.69 88 TYR A CA 1
ATOM 687 C C . TYR A 1 88 ? 2.391 -5.469 -1.632 1.00 93.69 88 TYR A C 1
ATOM 689 O O . TYR A 1 88 ? 1.216 -5.455 -1.269 1.00 93.69 88 TYR A O 1
ATOM 697 N N . ARG A 1 89 ? 3.399 -5.408 -0.749 1.00 92.88 89 ARG A N 1
ATOM 698 C CA . ARG A 1 89 ? 3.179 -5.357 0.709 1.00 92.88 89 ARG A CA 1
ATOM 699 C C . ARG A 1 89 ? 2.406 -4.113 1.144 1.00 92.88 89 ARG A C 1
ATOM 701 O O . ARG A 1 89 ? 1.571 -4.206 2.040 1.00 92.88 89 ARG A O 1
ATOM 708 N N . ALA A 1 90 ? 2.656 -2.970 0.506 1.00 95.12 90 ALA A N 1
ATOM 709 C CA . ALA A 1 90 ? 1.913 -1.743 0.768 1.00 95.12 90 ALA A CA 1
ATOM 710 C C . ALA A 1 90 ? 0.422 -1.900 0.427 1.00 95.12 90 ALA A C 1
ATOM 712 O O . ALA A 1 90 ? -0.428 -1.531 1.240 1.00 95.12 90 ALA A O 1
ATOM 713 N N . LYS A 1 91 ? 0.100 -2.514 -0.721 1.00 95.88 91 LYS A N 1
ATOM 714 C CA . LYS A 1 91 ? -1.287 -2.823 -1.104 1.00 95.88 91 LYS A CA 1
ATOM 715 C C . LYS A 1 91 ? -1.953 -3.744 -0.085 1.00 95.88 91 LYS A C 1
ATOM 717 O O . LYS A 1 91 ? -3.007 -3.400 0.432 1.00 95.88 91 LYS A O 1
ATOM 722 N N . GLU A 1 92 ? -1.307 -4.855 0.285 1.00 94.88 92 GLU A N 1
ATOM 723 C CA . GLU A 1 92 ? -1.856 -5.795 1.278 1.00 94.88 92 GLU A CA 1
ATOM 724 C C . GLU A 1 92 ? -2.200 -5.104 2.606 1.00 94.88 92 GLU A C 1
ATOM 726 O O . GLU A 1 92 ? -3.235 -5.394 3.214 1.00 94.88 92 GLU A O 1
ATOM 731 N N . ARG A 1 93 ? -1.351 -4.171 3.056 1.00 94.31 93 ARG A N 1
ATOM 732 C CA . ARG A 1 93 ? -1.579 -3.432 4.300 1.00 94.31 93 ARG A CA 1
ATOM 733 C C . ARG A 1 93 ? -2.726 -2.430 4.200 1.00 94.31 93 ARG A C 1
ATOM 735 O O . ARG A 1 93 ? -3.442 -2.260 5.190 1.00 94.31 93 ARG A O 1
ATOM 742 N N . ILE A 1 94 ? -2.898 -1.768 3.059 1.00 94.75 94 ILE A N 1
ATOM 743 C CA . ILE A 1 94 ? -4.017 -0.843 2.827 1.00 94.75 94 ILE A CA 1
ATOM 744 C C . ILE A 1 94 ? -5.331 -1.620 2.663 1.00 94.75 94 ILE A C 1
ATOM 746 O O . ILE A 1 94 ? -6.325 -1.252 3.282 1.00 94.75 94 ILE A O 1
ATOM 750 N N . ASP A 1 95 ? -5.324 -2.743 1.945 1.00 94.06 95 ASP A N 1
ATOM 751 C CA . ASP A 1 95 ? -6.502 -3.603 1.763 1.00 94.06 95 ASP A CA 1
ATOM 752 C C . ASP A 1 95 ? -6.990 -4.193 3.103 1.00 94.06 95 ASP A C 1
ATOM 754 O O . ASP A 1 95 ? -8.190 -4.329 3.345 1.00 94.06 95 ASP A O 1
ATOM 758 N N . GLU A 1 96 ? -6.070 -4.522 4.018 1.00 91.06 96 GLU A N 1
ATOM 759 C CA . GLU A 1 96 ? -6.399 -4.892 5.403 1.00 91.06 96 GLU A CA 1
ATOM 760 C C . GLU A 1 96 ? -7.076 -3.751 6.168 1.00 91.06 96 GLU A C 1
ATOM 762 O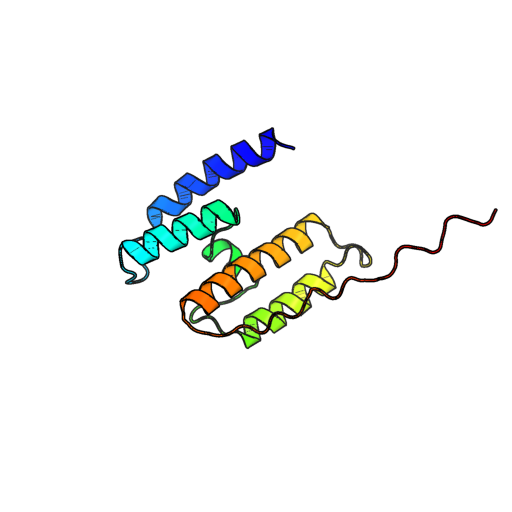 O . GLU A 1 96 ? -8.027 -4.006 6.906 1.00 91.06 96 GLU A O 1
ATOM 767 N N . GLU A 1 97 ? -6.624 -2.509 5.983 1.00 90.69 97 GLU A N 1
ATOM 768 C CA . GLU A 1 97 ? -7.235 -1.334 6.613 1.00 90.69 97 GLU A CA 1
ATOM 769 C C . GLU A 1 97 ? -8.652 -1.079 6.091 1.00 90.69 97 GLU A C 1
ATOM 771 O O . GLU A 1 97 ? -9.575 -0.891 6.879 1.00 90.69 97 GLU A O 1
ATOM 776 N N . LEU A 1 98 ? -8.844 -1.136 4.772 1.00 90.69 98 LEU A N 1
ATOM 777 C CA . LEU A 1 98 ? -10.153 -0.967 4.139 1.00 90.69 98 LEU A CA 1
ATOM 778 C C . LEU A 1 98 ? -11.147 -2.032 4.617 1.00 90.69 98 LEU A C 1
ATOM 780 O O . LEU A 1 98 ? -12.269 -1.703 5.003 1.00 90.69 98 LEU A O 1
ATOM 784 N N . ARG A 1 99 ? -10.709 -3.294 4.717 1.00 89.69 99 ARG A N 1
ATOM 785 C CA . ARG A 1 99 ? -11.546 -4.377 5.253 1.00 89.69 99 ARG A CA 1
ATOM 786 C C . ARG A 1 99 ? -11.943 -4.146 6.712 1.00 89.69 99 ARG A C 1
ATOM 788 O O . ARG A 1 99 ? -13.073 -4.443 7.085 1.00 89.69 99 ARG A O 1
ATOM 795 N N . ARG A 1 100 ? -11.035 -3.616 7.541 1.00 86.25 100 ARG A N 1
ATOM 796 C CA . ARG A 1 100 ? -11.334 -3.243 8.939 1.00 86.25 100 ARG A CA 1
ATOM 797 C C . ARG A 1 100 ? -12.386 -2.141 9.019 1.00 86.25 100 ARG A C 1
ATOM 799 O O . ARG A 1 100 ? -13.202 -2.156 9.932 1.00 86.25 100 ARG A O 1
ATOM 806 N N . GLN A 1 101 ? -12.396 -1.232 8.048 1.00 85.06 101 GLN A N 1
ATOM 807 C CA . GLN A 1 101 ? -13.396 -0.170 7.914 1.00 85.06 101 GLN A CA 1
ATOM 808 C C . GLN A 1 101 ? -14.713 -0.652 7.274 1.00 85.06 101 GLN A C 1
ATOM 810 O O . GLN A 1 101 ? -15.619 0.151 7.070 1.00 85.06 101 GLN A O 1
ATOM 815 N N . GLY A 1 102 ? -14.844 -1.950 6.970 1.00 84.19 102 GLY A N 1
ATOM 816 C CA . GLY A 1 102 ? -16.043 -2.528 6.357 1.00 84.19 102 GLY A CA 1
ATOM 817 C C . GLY A 1 102 ? -16.163 -2.278 4.851 1.00 84.19 102 GLY A C 1
ATOM 818 O O . GLY A 1 102 ? -17.234 -2.481 4.287 1.00 84.19 102 GLY A O 1
ATOM 819 N N . ILE A 1 103 ? -15.085 -1.844 4.197 1.00 82.88 103 ILE A N 1
ATOM 820 C CA . ILE A 1 103 ? -15.030 -1.649 2.749 1.00 82.88 103 ILE A CA 1
ATOM 821 C C . ILE A 1 103 ? -14.524 -2.952 2.121 1.00 82.88 103 ILE A C 1
ATOM 823 O O . ILE A 1 103 ? -13.387 -3.369 2.357 1.00 82.88 103 ILE A O 1
ATOM 827 N N . GLU A 1 104 ? -15.370 -3.617 1.332 1.00 76.25 104 GLU A N 1
ATOM 828 C CA . GLU A 1 104 ? -14.947 -4.782 0.555 1.00 76.25 104 GLU A CA 1
ATOM 829 C C . GLU A 1 104 ? -14.023 -4.344 -0.583 1.00 76.25 104 GLU A C 1
ATOM 831 O O . GLU A 1 104 ? -14.394 -3.550 -1.446 1.00 76.25 104 GLU A O 1
ATOM 836 N N . VAL A 1 105 ? -12.804 -4.882 -0.579 1.00 73.00 105 VAL A N 1
ATOM 837 C CA . VAL A 1 105 ? -11.832 -4.694 -1.656 1.00 73.00 105 VAL A CA 1
ATOM 838 C C . VAL A 1 105 ? -11.833 -5.954 -2.511 1.00 73.00 105 VAL A C 1
ATOM 840 O O . VAL A 1 105 ? -11.604 -7.057 -2.003 1.00 73.00 105 VAL A O 1
ATOM 843 N N . GLU A 1 106 ? -12.101 -5.805 -3.805 1.00 67.50 106 GLU A N 1
ATOM 844 C CA . GLU A 1 106 ? -12.074 -6.917 -4.750 1.00 67.50 106 GLU A CA 1
ATOM 845 C C . GLU A 1 106 ? -10.640 -7.463 -4.851 1.00 67.50 106 GLU A C 1
ATOM 847 O O . GLU A 1 106 ? -9.713 -6.779 -5.287 1.00 67.50 106 GLU A O 1
ATOM 852 N N . LYS A 1 107 ? -10.429 -8.711 -4.418 1.00 57.12 107 LYS A N 1
ATOM 853 C CA . LYS A 1 107 ? -9.123 -9.367 -4.535 1.00 57.12 107 LYS A CA 1
ATOM 854 C C . LYS A 1 107 ? -8.907 -9.811 -5.975 1.00 57.12 107 LYS A C 1
ATOM 856 O O . LYS A 1 107 ? -9.212 -10.951 -6.322 1.00 57.12 107 LYS A O 1
ATOM 861 N N . LYS A 1 108 ? -8.323 -8.947 -6.799 1.00 55.03 108 LYS A N 1
ATOM 862 C CA . LYS A 1 108 ? -7.703 -9.407 -8.041 1.00 55.03 108 LYS A CA 1
ATOM 863 C C . LYS A 1 108 ? -6.389 -10.106 -7.684 1.00 55.03 108 LYS A C 1
ATOM 865 O O . LYS A 1 108 ? -5.531 -9.480 -7.056 1.00 55.03 108 LYS A O 1
ATOM 870 N N . PRO A 1 109 ? -6.220 -11.403 -8.005 1.00 45.62 109 PRO A N 1
ATOM 871 C CA . PRO A 1 109 ? -4.915 -12.030 -7.878 1.00 45.62 109 PRO A CA 1
ATOM 872 C C . PRO A 1 109 ? -3.917 -11.221 -8.718 1.00 45.62 109 PRO A C 1
ATOM 874 O O . PRO A 1 109 ? -4.298 -10.736 -9.791 1.00 45.62 109 PRO A O 1
ATOM 877 N N . PRO A 1 110 ? -2.663 -11.043 -8.259 1.00 50.47 110 PRO A N 1
ATOM 878 C CA . PRO A 1 110 ? -1.622 -10.493 -9.111 1.00 50.47 110 PRO A CA 1
ATOM 879 C C . PRO A 1 110 ? -1.648 -11.268 -10.423 1.00 50.47 110 PRO A C 1
ATOM 881 O O . PRO A 1 110 ? -1.623 -12.499 -10.396 1.00 50.47 110 PRO A O 1
ATOM 884 N N . GLN A 1 111 ? -1.760 -10.565 -11.550 1.00 46.22 111 GLN A N 1
ATOM 885 C CA . GLN A 1 111 ? -1.544 -11.190 -12.845 1.00 46.22 111 GLN A CA 1
ATOM 886 C C . GLN A 1 111 ? -0.105 -11.698 -12.824 1.00 46.22 111 GLN A C 1
ATOM 888 O O . GLN A 1 111 ? 0.851 -10.928 -12.909 1.00 46.22 111 GLN A O 1
ATOM 893 N N . GLU A 1 112 ? 0.039 -12.994 -12.574 1.00 42.66 112 GLU A N 1
ATOM 894 C CA . GLU A 1 112 ? 1.296 -13.699 -12.692 1.00 42.66 112 GLU A CA 1
ATOM 895 C C . GLU A 1 112 ? 1.722 -13.499 -14.147 1.00 42.66 112 GLU A C 1
ATOM 897 O O . GLU A 1 112 ? 1.023 -13.930 -15.063 1.00 42.66 112 GLU A O 1
ATOM 902 N N . ASN A 1 113 ? 2.803 -12.751 -14.383 1.00 43.97 113 ASN A N 1
ATOM 903 C CA . ASN A 1 113 ? 3.410 -12.675 -15.705 1.00 43.97 113 ASN A CA 1
ATOM 904 C C . ASN A 1 113 ? 3.925 -14.087 -16.029 1.00 43.97 113 ASN A C 1
ATOM 906 O O . ASN A 1 113 ? 5.046 -14.456 -15.671 1.00 43.97 113 ASN A O 1
ATOM 910 N N . VAL A 1 114 ? 3.062 -14.903 -16.643 1.00 41.97 114 VAL A N 1
ATOM 911 C CA . VAL A 1 114 ? 3.352 -16.249 -17.144 1.00 41.97 114 VAL A CA 1
ATOM 912 C C . VAL A 1 114 ? 4.257 -16.108 -18.363 1.00 41.97 114 VAL A C 1
ATOM 914 O O . VAL A 1 114 ? 3.830 -16.286 -19.496 1.00 41.97 114 VAL A O 1
ATOM 917 N N . GLU A 1 115 ? 5.522 -15.762 -18.153 1.00 45.97 115 GLU A N 1
ATOM 918 C CA . GLU A 1 115 ? 6.505 -15.830 -19.231 1.00 45.97 115 GLU A CA 1
ATOM 919 C C . GLU A 1 115 ? 7.906 -16.143 -18.714 1.00 45.97 115 GLU A C 1
ATOM 921 O O . GLU A 1 115 ? 8.867 -15.417 -18.933 1.00 45.97 115 GLU A O 1
ATOM 926 N N . GLN A 1 116 ? 8.035 -17.284 -18.032 1.00 47.06 116 GLN A N 1
ATOM 927 C CA . GLN A 1 116 ? 9.314 -17.984 -17.906 1.00 47.06 116 GLN A CA 1
ATOM 928 C C . GLN A 1 116 ? 9.123 -19.499 -18.034 1.00 47.06 116 GLN A C 1
ATOM 930 O O . GLN A 1 116 ? 9.096 -20.223 -17.043 1.00 47.06 116 GLN A O 1
ATOM 935 N N . LYS A 1 117 ? 9.019 -19.983 -19.283 1.00 43.84 117 LYS A N 1
ATOM 936 C CA . LYS A 1 117 ? 9.517 -21.312 -19.693 1.00 43.84 117 LYS A CA 1
ATOM 937 C C . LYS A 1 117 ? 9.593 -21.465 -21.222 1.00 43.84 117 LYS A C 1
ATOM 939 O O . LYS A 1 117 ? 8.872 -22.267 -21.801 1.00 43.84 117 LYS A O 1
ATOM 944 N N . LYS A 1 118 ? 10.484 -20.727 -21.898 1.00 44.19 118 LYS A N 1
ATOM 945 C CA . LYS A 1 118 ? 10.992 -21.159 -23.218 1.00 44.19 118 LYS A CA 1
ATOM 946 C C . LYS A 1 118 ? 12.295 -20.467 -23.631 1.00 44.19 118 LYS A C 1
ATOM 948 O O . LYS A 1 118 ? 12.288 -19.709 -24.585 1.00 44.19 118 LYS A O 1
ATOM 953 N N . VAL A 1 119 ? 13.408 -20.741 -22.953 1.00 45.50 119 VAL A N 1
ATOM 954 C CA . VAL A 1 119 ? 14.747 -20.694 -23.586 1.00 45.50 119 VAL A CA 1
ATOM 955 C C . VAL A 1 119 ? 15.762 -21.427 -22.706 1.00 45.50 119 VAL A C 1
ATOM 957 O O . VAL A 1 119 ? 16.637 -20.830 -22.104 1.00 45.50 119 VAL A O 1
ATOM 960 N N . GLU A 1 120 ? 15.627 -22.746 -22.613 1.00 48.41 120 GLU A N 1
ATOM 961 C CA . GLU A 1 120 ? 16.761 -23.646 -22.370 1.00 48.41 120 GLU A CA 1
ATOM 962 C C . GLU A 1 120 ? 16.462 -24.924 -23.150 1.00 48.41 120 GLU A C 1
ATOM 964 O O . GLU A 1 120 ? 15.614 -25.727 -22.768 1.00 48.41 120 GLU A O 1
ATOM 969 N N . GLY A 1 121 ? 17.080 -25.039 -24.321 1.00 43.72 121 GLY A N 1
ATOM 970 C CA . GLY A 1 121 ? 16.869 -26.149 -25.240 1.00 43.72 121 GLY A CA 1
ATOM 971 C C . GLY A 1 121 ? 16.895 -25.683 -26.683 1.00 43.72 121 GLY A C 1
ATOM 972 O O . GLY A 1 121 ? 15.857 -25.693 -27.326 1.00 43.72 121 GLY A O 1
ATOM 973 N N . GLU A 1 122 ? 18.058 -25.206 -27.132 1.00 44.69 122 GLU A N 1
ATOM 974 C CA . GLU A 1 122 ? 18.609 -25.424 -28.480 1.00 44.69 122 GLU A CA 1
ATOM 975 C C . GLU A 1 122 ? 19.893 -24.596 -28.643 1.00 44.69 122 GLU A C 1
ATOM 977 O O . GLU A 1 122 ? 19.865 -23.430 -29.040 1.00 44.69 122 GLU A O 1
ATOM 982 N N . LYS A 1 123 ? 21.027 -25.203 -28.288 1.00 38.41 123 LYS A N 1
ATOM 983 C CA . LYS A 1 123 ? 22.156 -25.475 -29.190 1.00 38.41 123 LYS A CA 1
ATOM 984 C C . LYS A 1 123 ? 23.223 -26.285 -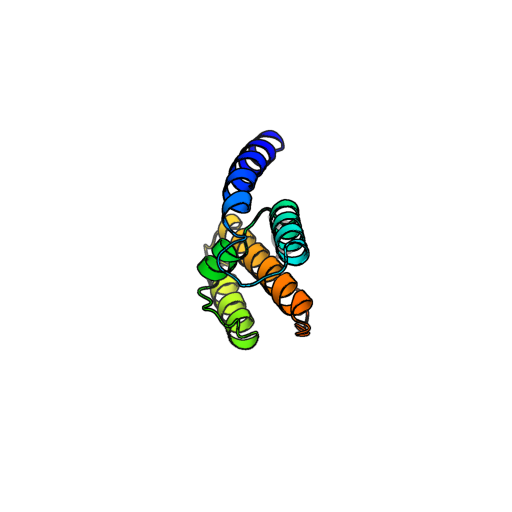28.467 1.00 38.41 123 LYS A C 1
ATOM 986 O O . LYS A 1 123 ? 23.521 -25.947 -27.303 1.00 38.41 123 LYS A O 1
#

InterPro domains:
  IPR005341 Mitochondrial import inner membrane translocase subunit Tim16 [PTHR12388] (13-107)
  IPR036869 Chaperone J-domain superfamily [G3DSA:1.10.287.110] (42-102)

pLDDT: mean 74.89, std 20.06, range [38.41, 97.38]

Sequence (123 aa):
ILLLTYAYILESQQAAARHGTRTGQSASETRESANANARMGISLEESLKILNIKTPIDPQEVEKNYEHLFNINDKTKGGSFYLQSKIYRAKERIDEELRRQGIEVEKKPPQENVEQKKVEGEK

Foldseek 3Di:
DVVVVVVLLVVLLVVLVPPPPPPPDDPVVSVVQSVLCSVLSHHLVLLCVLLVADPPGDLVSLVVSLVVQLVCQDVVNVHDPVSNVSSVSSSVSVCVVCVVVVHDRDDDDPPPPPPPDPPDDDD

Nearest PDB structures (foldseek):
  8j9i-assembly1_E6  TM=7.910E-01  e=3.032E+00  Euglena gracilis
  8j9j-assembly1_E6  TM=7.897E-01  e=3.567E+00  Euglena gracilis

Organism: Oesophagostomum dentatum (NCBI:txid61180)

Secondary structure (DSSP, 8-state):
-HHHHHHHHHHHHHHHTT-TTSS---HHHHHHHHHHHHHHTS-HHHHHHHTT-PSSP-HHHHHHHHHHHHHHT-GGGT--HHHHHHHHHHHHHHHHHHHHTT-----PPP-------S-S---

Mean predicted aligned error: 12.45 Å

Radius of gyration: 17.25 Å; Cα contacts (8 Å, |Δi|>4): 90; chains: 1; bounding box: 38×37×52 Å

Solvent-accessible surface area (backbone atoms only — not comparable to full-atom values): 7620 Å² total; per-residue (Å²): 109,79,66,61,53,50,56,52,54,58,58,54,57,68,59,55,76,71,58,68,82,80,74,88,54,52,75,64,56,42,51,50,51,40,51,51,23,66,75,70,72,49,48,64,70,57,19,29,60,73,50,70,54,61,85,80,81,49,71,69,58,51,52,54,35,43,55,52,56,42,60,66,26,28,58,93,73,74,27,42,68,68,57,34,52,51,52,52,53,21,49,55,48,50,52,52,50,39,46,74,73,71,42,89,72,86,82,72,74,78,81,71,81,88,77,86,88,88,89,86,90,87,132